Protein AF-A0A2D5WIA8-F1 (afdb_monomer)

Radius of gyration: 43.33 Å; Cα contacts (8 Å, |Δi|>4): 73; chains: 1; bounding box: 115×52×88 Å

Mean predicted aligned error: 20.96 Å

Structure (mmCIF, N/CA/C/O backbone):
data_AF-A0A2D5WIA8-F1
#
_entry.id   AF-A0A2D5WIA8-F1
#
loop_
_atom_site.group_PDB
_atom_site.id
_atom_site.type_symbol
_atom_site.label_atom_id
_atom_site.label_alt_id
_atom_site.label_comp_id
_atom_site.label_asym_id
_atom_site.label_entity_id
_atom_site.label_seq_id
_atom_site.pdbx_PDB_ins_code
_atom_site.Cartn_x
_atom_site.Cartn_y
_atom_site.Cartn_z
_atom_site.occupancy
_atom_site.B_iso_or_equiv
_atom_site.auth_seq_id
_atom_site.auth_comp_id
_atom_site.auth_asym_id
_atom_site.auth_atom_id
_atom_site.pdbx_PDB_model_num
ATOM 1 N N . MET A 1 1 ? -3.362 21.723 10.677 1.00 56.16 1 MET A N 1
ATOM 2 C CA . MET A 1 1 ? -3.491 20.650 11.680 1.00 56.16 1 MET A CA 1
ATOM 3 C C . MET A 1 1 ? -4.625 19.771 11.188 1.00 56.16 1 MET A C 1
ATOM 5 O O . MET A 1 1 ? -5.745 20.269 11.176 1.00 56.16 1 MET A O 1
ATOM 9 N N . PRO A 1 2 ? -4.360 18.582 10.631 1.00 59.34 2 PRO A N 1
ATOM 10 C CA . PRO A 1 2 ? -5.434 17.688 10.213 1.00 59.34 2 PRO A CA 1
ATOM 11 C C . PRO A 1 2 ? -6.214 17.235 11.454 1.00 59.34 2 PRO A C 1
ATOM 13 O O . PRO A 1 2 ? -5.646 16.725 12.415 1.00 59.34 2 PRO A O 1
ATOM 16 N N . GLU A 1 3 ? -7.516 17.493 11.459 1.00 67.12 3 GLU A N 1
ATOM 17 C CA . GLU A 1 3 ? -8.442 17.045 12.497 1.00 67.12 3 GLU A CA 1
ATOM 18 C C . GLU A 1 3 ? -9.202 15.818 11.977 1.00 67.12 3 GLU A C 1
ATOM 20 O O . GLU A 1 3 ? -10.073 15.940 11.115 1.00 67.12 3 GLU A O 1
ATOM 25 N N . HIS A 1 4 ? -8.876 14.625 12.484 1.00 82.94 4 HIS A N 1
ATOM 26 C CA . HIS A 1 4 ? -9.584 13.399 12.117 1.00 82.94 4 HIS A CA 1
ATOM 27 C C . HIS A 1 4 ? -10.826 13.221 12.994 1.00 82.94 4 HIS A C 1
ATOM 29 O O . HIS A 1 4 ? -10.756 13.291 14.222 1.00 82.94 4 HIS A O 1
ATOM 35 N N . LYS A 1 5 ? -11.985 13.015 12.358 1.00 85.75 5 LYS A N 1
ATOM 36 C CA . LYS A 1 5 ? -13.286 12.882 13.028 1.00 85.75 5 LYS A CA 1
ATOM 37 C C . LYS A 1 5 ? -13.689 11.417 13.055 1.00 85.75 5 LYS A C 1
ATOM 39 O O . LYS A 1 5 ? -13.798 10.795 12.003 1.00 85.75 5 LYS A O 1
ATOM 44 N N . ILE A 1 6 ? -13.926 10.888 14.250 1.00 87.81 6 ILE A N 1
ATOM 45 C CA . ILE A 1 6 ? -14.418 9.523 14.453 1.00 87.81 6 ILE A CA 1
ATOM 46 C C . ILE A 1 6 ? -15.668 9.520 15.326 1.00 87.81 6 ILE A C 1
ATOM 48 O O . ILE A 1 6 ? -15.928 10.467 16.070 1.00 87.81 6 ILE A O 1
ATOM 52 N N . HIS A 1 7 ? -16.421 8.427 15.262 1.00 91.31 7 HIS A N 1
ATOM 53 C CA . HIS A 1 7 ? -17.640 8.229 16.038 1.00 91.31 7 HIS A CA 1
ATOM 54 C C . HIS A 1 7 ? -17.424 7.119 17.068 1.00 91.31 7 HIS A C 1
ATOM 56 O O . HIS A 1 7 ? -16.844 6.078 16.755 1.00 91.31 7 HIS A O 1
ATOM 62 N N . CYS A 1 8 ? -17.873 7.333 18.306 1.00 91.25 8 CYS A N 1
ATOM 63 C CA . CYS A 1 8 ? -17.823 6.297 19.336 1.00 91.25 8 CYS A CA 1
ATOM 64 C C . CYS A 1 8 ? -18.906 5.228 19.079 1.00 91.25 8 CYS A C 1
ATOM 66 O O . CYS A 1 8 ? -20.076 5.591 19.001 1.00 91.25 8 CYS A O 1
ATOM 68 N N . PRO A 1 9 ? -18.580 3.921 19.050 1.00 89.50 9 PRO A N 1
ATOM 69 C CA . PRO A 1 9 ? -19.552 2.856 18.764 1.00 89.50 9 PRO A CA 1
ATOM 70 C C . PRO A 1 9 ? -20.573 2.602 19.889 1.00 89.50 9 PRO A C 1
ATOM 72 O O . PRO A 1 9 ? -21.479 1.792 19.720 1.00 89.50 9 PRO A O 1
ATOM 75 N N . SER A 1 10 ? -20.412 3.235 21.055 1.00 92.38 10 SER A N 1
ATOM 76 C CA . SER A 1 10 ? -21.278 3.016 22.225 1.00 92.38 10 SER A CA 1
ATOM 77 C C . SER A 1 10 ? -22.252 4.156 22.502 1.00 92.38 10 SER A C 1
ATOM 79 O O . SER A 1 10 ? -23.280 3.929 23.130 1.00 92.38 10 SER A O 1
ATOM 81 N N . CYS A 1 11 ? -21.913 5.383 22.107 1.00 93.31 11 CYS A N 1
ATOM 82 C CA . CYS A 1 11 ? -22.733 6.569 22.373 1.00 93.31 11 CYS A CA 1
ATOM 83 C C . CYS A 1 11 ? -22.889 7.495 21.163 1.00 93.31 11 CYS A C 1
ATOM 85 O O . CYS A 1 11 ? -23.451 8.577 21.312 1.00 93.31 11 CYS A O 1
ATOM 87 N N . ASP A 1 12 ? -22.338 7.111 20.008 1.00 91.69 12 ASP A N 1
ATOM 88 C CA . ASP A 1 12 ? -22.377 7.863 18.750 1.00 91.69 12 ASP A CA 1
ATOM 89 C C . ASP A 1 12 ? -21.796 9.287 18.837 1.00 91.69 12 ASP A C 1
ATOM 91 O O . ASP A 1 12 ? -22.019 10.130 17.969 1.00 91.69 12 ASP A O 1
ATOM 95 N N . GLN A 1 13 ? -20.988 9.571 19.864 1.00 90.44 13 GLN A N 1
ATOM 96 C CA . GLN A 1 13 ? -20.336 10.867 20.019 1.00 90.44 13 GLN A CA 1
ATOM 97 C C . GLN A 1 13 ? -19.289 11.078 18.919 1.00 90.44 13 GLN A C 1
ATOM 99 O O . GLN A 1 13 ? -18.450 10.211 18.675 1.00 90.44 13 GLN A O 1
ATOM 104 N N . HIS A 1 14 ? -19.299 12.265 18.307 1.00 89.44 14 HIS A N 1
ATOM 105 C CA . HIS A 1 14 ? -18.269 12.701 17.366 1.00 89.44 14 HIS A CA 1
ATOM 106 C C . HIS A 1 14 ? -17.060 13.206 18.159 1.00 89.44 14 HIS A C 1
ATOM 108 O O . HIS A 1 14 ? -17.193 14.133 18.967 1.00 89.44 14 HIS A O 1
ATOM 114 N N . LEU A 1 15 ? -15.896 12.598 17.943 1.00 87.19 15 LEU A N 1
ATOM 115 C CA . LEU A 1 15 ? -14.631 12.974 18.567 1.00 87.19 15 LEU A CA 1
ATOM 116 C C . LEU A 1 15 ? -13.668 13.448 17.479 1.00 87.19 15 LEU A C 1
ATOM 118 O O . LEU A 1 15 ? -13.506 12.785 16.456 1.00 87.19 15 LEU A O 1
ATOM 122 N N . ALA A 1 16 ? -13.013 14.581 17.726 1.00 87.50 16 ALA A N 1
ATOM 123 C CA . ALA A 1 16 ? -11.846 15.002 16.964 1.00 87.50 16 ALA A CA 1
ATOM 124 C C . ALA A 1 16 ? -10.607 14.421 17.648 1.00 87.50 16 ALA A C 1
ATOM 126 O O . ALA A 1 16 ? -10.346 14.733 18.812 1.00 87.50 16 ALA A O 1
ATOM 127 N N . VAL A 1 17 ? -9.883 13.550 16.951 1.00 85.69 17 VAL A N 1
ATOM 128 C CA . VAL A 1 17 ? -8.735 12.830 17.507 1.00 85.69 17 VAL A CA 1
ATOM 129 C C . VAL A 1 17 ? -7.476 13.234 16.741 1.00 85.69 17 VAL A C 1
ATOM 131 O O . VAL A 1 17 ? -7.491 13.221 15.507 1.00 85.69 17 VAL A O 1
ATOM 134 N N . PRO A 1 18 ? -6.400 13.641 17.438 1.00 83.62 18 PRO A N 1
ATOM 135 C CA . PRO A 1 18 ? -5.137 13.966 16.793 1.00 83.62 18 PRO A CA 1
ATOM 136 C C . PRO A 1 18 ? -4.442 12.698 16.281 1.00 83.62 18 PRO A C 1
ATOM 138 O O . PRO A 1 18 ? -4.607 11.614 16.841 1.00 83.62 18 PRO A O 1
ATOM 141 N N . GLU A 1 19 ? -3.623 12.844 15.240 1.00 81.38 19 GLU A N 1
ATOM 142 C CA . GLU A 1 19 ? -2.888 11.728 14.622 1.00 81.38 19 GLU A CA 1
ATOM 143 C C . GLU A 1 19 ? -1.912 11.045 15.589 1.00 81.38 19 GLU A C 1
ATOM 145 O O . GLU A 1 19 ? -1.651 9.857 15.467 1.00 81.38 19 GLU A O 1
ATOM 150 N N . GLU A 1 20 ? -1.425 11.759 16.606 1.00 81.88 20 GLU A N 1
ATOM 151 C CA . GLU A 1 20 ? -0.567 11.187 17.652 1.00 81.88 20 GLU A CA 1
ATOM 152 C C . GLU A 1 20 ? -1.265 10.089 18.474 1.00 81.88 20 GLU A C 1
ATOM 154 O O . GLU A 1 20 ? -0.598 9.218 19.030 1.00 81.88 20 GLU A O 1
ATOM 159 N N . LEU A 1 21 ? -2.601 10.115 18.543 1.00 83.56 21 LEU A N 1
ATOM 160 C CA . LEU A 1 21 ? -3.417 9.112 19.232 1.00 83.56 21 LEU A CA 1
ATOM 161 C C . LEU A 1 21 ? -3.938 8.020 18.286 1.00 83.56 21 LEU A C 1
ATOM 163 O O . LEU A 1 21 ? -4.667 7.132 18.731 1.00 83.56 21 LEU A O 1
ATOM 167 N N . ALA A 1 22 ? -3.576 8.065 17.002 1.00 85.19 22 ALA A N 1
ATOM 168 C CA . ALA A 1 22 ? -3.937 7.042 16.031 1.00 85.19 22 ALA A CA 1
ATOM 169 C C . ALA A 1 22 ? -3.319 5.684 16.417 1.00 85.19 22 ALA A C 1
ATOM 171 O O . ALA A 1 22 ? -2.214 5.615 16.956 1.00 85.19 22 ALA A O 1
ATOM 172 N N . GLY A 1 23 ? -4.081 4.600 16.257 1.00 86.12 23 GLY A N 1
ATOM 173 C CA . GLY A 1 23 ? -3.672 3.254 16.676 1.00 86.12 23 GLY A CA 1
ATOM 174 C C . GLY A 1 23 ? -3.694 2.996 18.193 1.00 86.12 23 GLY A C 1
ATOM 175 O O . GLY A 1 23 ? -3.480 1.859 18.620 1.00 86.12 23 GLY A O 1
ATOM 176 N N . GLN A 1 24 ? -3.979 4.003 19.028 1.00 87.50 24 GLN A N 1
ATOM 177 C CA . GLN A 1 24 ? -4.037 3.845 20.484 1.00 87.50 24 GLN A CA 1
ATOM 178 C C . GLN A 1 24 ? -5.444 3.467 20.974 1.00 87.50 24 GLN A C 1
ATOM 180 O O . GLN A 1 24 ? -6.464 3.753 20.341 1.00 87.50 24 GLN A O 1
ATOM 185 N N . LYS A 1 25 ? -5.507 2.818 22.142 1.00 91.62 25 LYS A N 1
ATOM 186 C CA . LYS A 1 25 ? -6.760 2.529 22.850 1.00 91.62 25 LYS A CA 1
ATOM 187 C C . LYS A 1 25 ? -7.000 3.611 23.898 1.00 91.62 25 LYS A C 1
ATOM 189 O O . LYS A 1 25 ? -6.178 3.770 24.798 1.00 91.62 25 LYS A O 1
ATOM 194 N N . ILE A 1 26 ? -8.116 4.321 23.786 1.00 90.38 26 ILE A N 1
ATOM 195 C CA . ILE A 1 26 ? -8.500 5.405 24.697 1.00 90.38 26 ILE A CA 1
ATOM 196 C C . ILE A 1 26 ? -9.917 5.183 25.228 1.00 90.38 26 ILE A C 1
ATOM 198 O O . ILE A 1 26 ? -10.681 4.403 24.664 1.00 90.38 26 ILE A O 1
ATOM 202 N N . ASP A 1 27 ? -10.294 5.900 26.282 1.00 92.81 27 ASP A N 1
ATOM 203 C CA . ASP A 1 27 ? -11.664 5.907 26.795 1.00 92.81 27 ASP A CA 1
ATOM 204 C C . ASP A 1 27 ? -12.445 7.108 26.252 1.00 92.81 27 ASP A C 1
ATOM 206 O O . ASP A 1 27 ? -11.939 8.231 26.181 1.00 92.81 27 ASP A O 1
ATOM 210 N N . CYS A 1 28 ? -13.705 6.887 25.873 1.00 91.56 28 CYS A N 1
ATOM 211 C CA . CYS A 1 28 ? -14.565 7.956 25.378 1.00 91.56 28 CYS A CA 1
ATOM 212 C C . CYS A 1 28 ? -14.832 8.996 26.487 1.00 91.56 28 CYS A C 1
ATOM 214 O O . CYS A 1 28 ? -15.327 8.622 27.551 1.00 91.56 28 CYS A O 1
ATOM 216 N N . PRO A 1 29 ? -14.646 10.308 26.257 1.00 88.75 29 PRO A N 1
ATOM 217 C CA . PRO A 1 29 ? -14.961 11.329 27.256 1.00 88.75 29 PRO A CA 1
ATOM 218 C C . PRO A 1 29 ? -16.472 11.496 27.504 1.00 88.75 29 PRO A C 1
ATOM 220 O O . PRO A 1 29 ? -16.854 12.089 28.507 1.00 88.75 29 PRO A O 1
ATOM 223 N N . ALA A 1 30 ? -17.336 10.980 26.619 1.00 91.31 30 ALA A N 1
ATOM 224 C CA . ALA A 1 30 ? -18.792 11.087 26.757 1.00 91.31 30 ALA A CA 1
ATOM 225 C C . ALA A 1 30 ? -19.430 9.904 27.503 1.00 91.31 30 ALA A C 1
ATOM 227 O O . ALA A 1 30 ? -20.370 10.101 28.267 1.00 91.31 30 ALA A O 1
ATOM 228 N N . CYS A 1 31 ? -18.943 8.678 27.289 1.00 93.75 31 CYS A N 1
ATOM 229 C CA . CYS A 1 31 ? -19.537 7.465 27.873 1.00 93.75 31 CYS A CA 1
ATOM 230 C C . CYS A 1 31 ? -18.551 6.595 28.661 1.00 93.75 31 CYS A C 1
ATOM 232 O O . CYS A 1 31 ? -18.953 5.578 29.218 1.00 93.75 31 CYS A O 1
ATOM 234 N N . ASN A 1 32 ? -17.271 6.976 28.701 1.00 92.38 32 ASN A N 1
ATOM 235 C CA . ASN A 1 32 ? -16.183 6.229 29.333 1.00 92.38 32 ASN A CA 1
ATOM 236 C C . ASN A 1 32 ? -16.005 4.796 28.800 1.00 92.38 32 ASN A C 1
ATOM 238 O O . ASN A 1 32 ? -15.434 3.943 29.468 1.00 92.38 32 ASN A O 1
ATOM 242 N N . HIS A 1 33 ? -16.496 4.525 27.588 1.00 92.25 33 HIS A N 1
ATOM 243 C CA . HIS A 1 33 ? -16.300 3.236 26.943 1.00 92.25 33 HIS A CA 1
ATOM 244 C C . HIS A 1 33 ? -14.927 3.180 26.258 1.00 92.25 33 HIS A C 1
ATOM 246 O O . HIS A 1 33 ? -14.574 4.139 25.559 1.00 92.25 33 HIS A O 1
ATOM 252 N N . PRO A 1 34 ? -14.178 2.074 26.401 1.00 90.94 34 PRO A N 1
ATOM 253 C CA . PRO A 1 34 ? -12.904 1.904 25.723 1.00 90.94 34 PRO A CA 1
ATOM 254 C C . PRO A 1 34 ? -13.117 1.756 24.212 1.00 90.94 34 PRO A C 1
ATOM 256 O O . PRO A 1 34 ? -13.811 0.843 23.763 1.00 90.94 34 PRO A O 1
ATOM 259 N N . LEU A 1 35 ? -12.481 2.617 23.422 1.00 90.75 35 LEU A N 1
ATOM 260 C CA . LEU A 1 35 ? -12.466 2.557 21.962 1.00 90.75 35 LEU A CA 1
ATOM 261 C C . LEU A 1 35 ? -11.032 2.563 21.425 1.00 90.75 35 LEU A C 1
ATOM 263 O O . LEU A 1 35 ? -10.111 3.096 22.043 1.00 90.75 35 LEU A O 1
ATOM 267 N N . THR A 1 36 ? -10.845 1.964 20.256 1.00 90.69 36 THR A N 1
ATOM 268 C CA . THR A 1 36 ? -9.564 1.969 19.546 1.00 90.69 36 THR A CA 1
ATOM 269 C C . THR A 1 36 ? -9.625 2.991 18.422 1.00 90.69 36 THR A C 1
ATOM 271 O O . THR A 1 36 ? -10.568 2.980 17.631 1.00 90.69 36 THR A O 1
ATOM 274 N N . ILE A 1 37 ? -8.629 3.871 18.362 1.00 90.06 37 ILE A N 1
ATOM 275 C CA . ILE A 1 37 ? -8.511 4.876 17.308 1.00 90.06 37 ILE A CA 1
ATOM 276 C C . ILE A 1 37 ? -7.897 4.213 16.072 1.00 90.06 37 ILE A C 1
ATOM 278 O O . ILE A 1 37 ? -6.847 3.581 16.199 1.00 90.06 37 ILE A O 1
ATOM 282 N N . PRO A 1 38 ? -8.522 4.321 14.888 1.00 82.00 38 PRO A N 1
ATOM 283 C CA . PRO A 1 38 ? -7.926 3.808 13.662 1.00 82.00 38 PRO A CA 1
ATOM 284 C C . PRO A 1 38 ? -6.650 4.584 13.323 1.00 82.00 38 PRO A C 1
ATOM 286 O O . PRO A 1 38 ? -6.527 5.768 13.635 1.00 82.00 38 PRO A O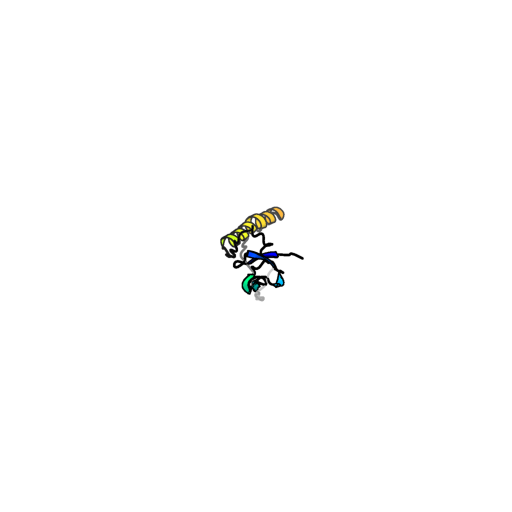 1
ATOM 289 N N . ASP A 1 39 ? -5.690 3.905 12.703 1.00 82.88 39 ASP A N 1
ATOM 290 C CA . ASP A 1 39 ? -4.488 4.558 12.201 1.00 82.88 39 ASP A CA 1
ATOM 291 C C . ASP A 1 39 ? -4.820 5.352 10.926 1.00 82.88 39 ASP A C 1
ATOM 293 O O . ASP A 1 39 ? -5.359 4.792 9.970 1.00 82.88 39 ASP A O 1
ATOM 297 N N . PHE A 1 40 ? -4.561 6.664 10.928 1.00 74.50 40 PHE A N 1
ATOM 298 C CA . PHE A 1 40 ? -4.865 7.545 9.792 1.00 74.50 40 PHE A CA 1
ATOM 299 C C . PHE A 1 40 ? -3.694 7.690 8.813 1.00 74.50 40 PHE A C 1
ATOM 301 O O . PHE A 1 40 ? -3.883 8.266 7.736 1.00 74.50 40 PHE A O 1
ATOM 308 N N . ALA A 1 41 ? -2.514 7.139 9.135 1.00 66.38 41 ALA A N 1
ATOM 309 C CA . ALA A 1 41 ? -1.297 7.290 8.337 1.00 66.38 41 ALA A CA 1
ATOM 310 C C . ALA A 1 41 ? -1.382 6.602 6.962 1.00 66.38 41 ALA A C 1
ATOM 312 O O . ALA A 1 41 ? -0.511 6.801 6.123 1.00 66.38 41 ALA A O 1
ATOM 313 N N . HIS A 1 42 ? -2.450 5.842 6.703 1.00 59.69 42 HIS A N 1
ATOM 314 C CA . HIS A 1 42 ? -2.674 5.127 5.447 1.00 59.69 42 HIS A CA 1
ATOM 315 C C . HIS A 1 42 ? -3.626 5.828 4.468 1.00 59.69 42 HIS A C 1
ATOM 317 O O . HIS A 1 42 ? -3.898 5.283 3.404 1.00 59.69 42 HIS A O 1
ATOM 323 N N . THR A 1 43 ? -4.129 7.031 4.773 1.00 54.12 43 THR A N 1
ATOM 324 C CA . THR A 1 43 ? -5.065 7.734 3.861 1.00 54.12 43 THR A CA 1
ATOM 325 C C . THR A 1 43 ? -4.357 8.590 2.795 1.00 54.12 43 THR A C 1
ATOM 327 O O . THR A 1 43 ? -5.014 9.284 2.026 1.00 54.12 43 THR A O 1
ATOM 330 N N . PHE A 1 44 ? -3.021 8.528 2.720 1.00 56.38 44 PHE A N 1
ATOM 331 C CA . PHE A 1 44 ? -2.209 9.147 1.659 1.00 56.38 44 PHE A CA 1
ATOM 332 C C . PHE A 1 44 ? -1.302 8.156 0.918 1.00 56.38 44 PHE A C 1
ATOM 334 O O . PHE A 1 44 ? -0.448 8.580 0.145 1.00 56.38 44 PHE A O 1
ATOM 341 N N . ASP A 1 45 ? -1.509 6.855 1.105 1.00 53.75 45 ASP A N 1
ATOM 342 C CA . ASP A 1 45 ? -1.107 5.881 0.099 1.00 53.75 45 ASP A CA 1
ATOM 343 C C . ASP A 1 45 ? -2.324 5.698 -0.796 1.00 53.75 45 ASP A C 1
ATOM 345 O O . ASP A 1 45 ? -3.271 5.000 -0.451 1.00 53.75 45 ASP A O 1
ATOM 349 N N . GLU A 1 46 ? -2.324 6.394 -1.924 1.00 53.47 46 GLU A N 1
ATOM 350 C CA . GLU A 1 46 ? -2.911 5.858 -3.140 1.00 53.47 46 GLU A CA 1
ATOM 351 C C . GLU A 1 46 ? -2.094 4.599 -3.467 1.00 53.47 46 GLU A C 1
ATOM 353 O O . GLU A 1 46 ? -0.917 4.727 -3.803 1.00 53.47 46 GLU A O 1
ATOM 358 N N . PRO A 1 47 ? -2.634 3.377 -3.344 1.00 61.09 47 PRO A N 1
ATOM 359 C CA . PRO A 1 47 ? -1.994 2.199 -3.876 1.00 61.09 47 PRO A CA 1
ATOM 360 C C . PRO A 1 47 ? -2.757 1.859 -5.155 1.00 61.09 47 PRO A C 1
ATOM 362 O O . PRO A 1 47 ? -3.546 0.918 -5.186 1.00 61.09 47 PRO A O 1
ATOM 365 N N . GLU A 1 48 ? -2.566 2.656 -6.203 1.00 58.78 48 GLU A N 1
ATOM 366 C CA . GLU A 1 48 ? -2.805 2.181 -7.567 1.00 58.78 48 GLU A CA 1
ATOM 367 C C . GLU A 1 48 ? -1.473 2.119 -8.312 1.00 58.78 48 GLU A C 1
ATOM 369 O O . GLU A 1 48 ? -1.298 2.686 -9.376 1.00 58.78 48 GLU A O 1
ATOM 374 N N . GLU A 1 49 ? -0.515 1.397 -7.734 1.00 54.84 49 GLU A N 1
ATOM 375 C CA . GLU A 1 49 ? 0.248 0.434 -8.517 1.00 54.84 49 GLU A CA 1
ATOM 376 C C . GLU A 1 49 ? 0.320 -0.857 -7.707 1.00 54.84 49 GLU A C 1
ATOM 378 O O . GLU A 1 49 ? 0.717 -0.897 -6.541 1.00 54.84 49 GLU A O 1
ATOM 383 N N . GLU A 1 50 ? -0.188 -1.912 -8.322 1.00 50.88 50 GLU A N 1
ATOM 384 C CA . GLU A 1 50 ? -0.434 -3.191 -7.690 1.00 50.88 50 GLU A CA 1
ATOM 385 C C . GLU A 1 50 ? 0.869 -3.853 -7.217 1.00 50.88 50 GLU A C 1
ATOM 387 O O . GLU A 1 50 ? 1.931 -3.699 -7.834 1.00 50.88 50 GLU A O 1
ATOM 392 N N . PRO A 1 51 ? 0.815 -4.650 -6.138 1.00 64.25 51 PRO A N 1
ATOM 393 C CA . PRO A 1 51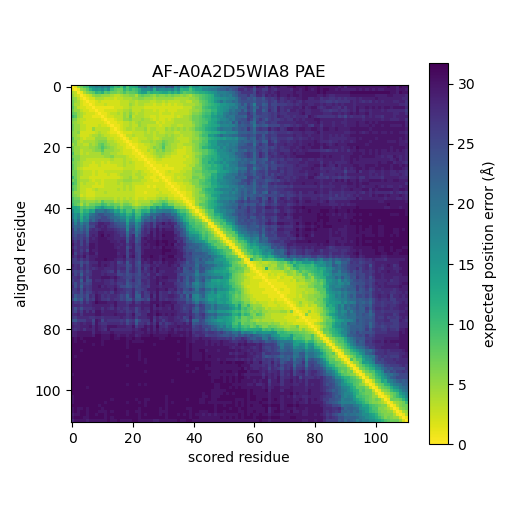 ? 1.968 -5.380 -5.657 1.00 64.25 51 PRO A CA 1
ATOM 394 C C . PRO A 1 51 ? 2.256 -6.539 -6.613 1.00 64.25 51 PRO A C 1
ATOM 396 O O . PRO A 1 51 ? 1.764 -7.649 -6.432 1.00 64.25 51 PRO A O 1
ATOM 399 N N . THR A 1 52 ? 3.133 -6.331 -7.589 1.00 39.00 52 THR A N 1
ATOM 400 C CA . THR A 1 52 ? 3.883 -7.447 -8.180 1.00 39.00 52 THR A CA 1
ATOM 401 C C . THR A 1 52 ? 5.358 -7.267 -7.893 1.00 39.00 52 THR A C 1
ATOM 403 O O . THR A 1 52 ? 6.203 -7.111 -8.773 1.00 39.00 52 THR A O 1
ATOM 406 N N . GLY A 1 53 ? 5.664 -7.326 -6.597 1.00 53.50 53 GLY A N 1
ATOM 407 C CA . GLY A 1 53 ? 6.952 -7.794 -6.125 1.00 53.50 53 GLY A CA 1
ATOM 408 C C . GLY A 1 53 ? 7.151 -9.238 -6.570 1.00 53.50 53 GLY A C 1
ATOM 409 O O . GLY A 1 53 ? 6.934 -10.172 -5.807 1.00 53.50 53 GLY A O 1
ATOM 410 N N . GLU A 1 54 ? 7.608 -9.419 -7.801 1.00 51.56 54 GLU A N 1
ATOM 411 C CA . GLU A 1 54 ? 8.282 -10.635 -8.222 1.00 51.56 54 GLU A CA 1
ATOM 412 C C . GLU A 1 54 ? 9.703 -10.273 -8.618 1.00 51.56 54 GLU A C 1
ATOM 414 O O . GLU A 1 54 ? 10.084 -10.245 -9.784 1.00 51.56 54 GLU A O 1
ATOM 419 N N . SER A 1 55 ? 10.540 -10.111 -7.589 1.00 52.78 55 SER A N 1
ATOM 420 C CA . SER A 1 55 ? 11.934 -10.540 -7.677 1.00 52.78 55 SER A CA 1
ATOM 421 C C . SER A 1 55 ? 11.960 -12.067 -7.814 1.00 52.78 55 SER A C 1
ATOM 423 O O . SER A 1 55 ? 12.399 -12.815 -6.945 1.00 52.78 55 SER A O 1
ATOM 425 N N . ARG A 1 56 ? 11.432 -12.562 -8.931 1.00 54.69 56 ARG A N 1
ATOM 426 C CA . ARG A 1 56 ? 11.964 -13.764 -9.532 1.00 54.69 56 ARG A CA 1
ATOM 427 C C . ARG A 1 56 ? 13.176 -13.246 -10.280 1.00 54.69 56 ARG A C 1
ATOM 429 O O . ARG A 1 56 ? 13.026 -12.499 -11.245 1.00 54.69 56 ARG A O 1
ATOM 436 N N . GLN A 1 57 ? 14.376 -13.675 -9.901 1.00 59.28 57 GLN A N 1
ATOM 437 C CA . GLN A 1 57 ? 15.413 -13.879 -10.908 1.00 59.28 57 GLN A CA 1
ATOM 438 C C . GLN A 1 57 ? 14.849 -14.904 -11.896 1.00 59.28 57 GLN A C 1
ATOM 440 O O . GLN A 1 57 ? 15.115 -16.099 -11.819 1.00 59.28 57 GLN A O 1
ATOM 445 N N . SER A 1 58 ? 13.948 -14.441 -12.757 1.00 59.44 58 SER A N 1
ATOM 446 C CA . SER A 1 58 ? 13.329 -15.241 -13.776 1.00 59.44 58 SER A CA 1
ATOM 447 C C . SER A 1 58 ? 14.427 -15.368 -14.817 1.00 59.44 58 SER A C 1
ATOM 449 O O . SER A 1 58 ? 14.857 -14.343 -15.358 1.00 59.44 58 SER A O 1
ATOM 451 N N . PRO A 1 59 ? 14.945 -16.576 -15.086 1.00 69.44 59 PRO A N 1
ATOM 452 C CA . PRO A 1 59 ? 15.993 -16.762 -16.083 1.00 69.44 59 PRO A CA 1
ATOM 453 C C . PRO A 1 59 ? 15.583 -16.184 -17.446 1.00 69.44 59 PRO A C 1
ATOM 455 O O . PRO A 1 59 ? 16.449 -15.833 -18.234 1.00 69.44 59 PRO A O 1
ATOM 458 N N . ALA A 1 60 ? 14.280 -15.988 -17.685 1.00 73.94 60 ALA A N 1
ATOM 459 C CA . ALA A 1 60 ? 13.727 -15.275 -18.830 1.00 73.94 60 ALA A CA 1
ATOM 460 C C . ALA A 1 60 ? 14.126 -13.785 -18.914 1.00 73.94 60 ALA A C 1
ATOM 462 O O . ALA A 1 60 ? 14.395 -13.310 -20.012 1.00 73.94 60 ALA A O 1
ATOM 463 N N . LEU A 1 61 ? 14.216 -13.050 -17.797 1.00 78.31 61 LEU A N 1
ATOM 464 C CA . LEU A 1 61 ? 14.667 -11.648 -17.790 1.00 78.31 61 LEU A CA 1
ATOM 465 C C . LEU A 1 61 ? 16.157 -11.556 -18.117 1.00 78.31 61 LEU A C 1
ATOM 467 O O . LEU A 1 61 ? 16.554 -10.779 -18.977 1.00 78.31 61 LEU A O 1
ATOM 471 N N . ILE A 1 62 ? 16.978 -12.394 -17.479 1.00 79.69 62 ILE A N 1
ATOM 472 C CA . ILE A 1 62 ? 18.423 -12.440 -17.739 1.00 79.69 62 ILE A CA 1
ATOM 473 C C . ILE A 1 62 ? 18.680 -12.891 -19.184 1.00 79.69 62 ILE A C 1
ATOM 475 O O . ILE A 1 62 ? 19.451 -12.248 -19.892 1.00 79.69 62 ILE A O 1
ATOM 479 N N . ALA A 1 63 ? 17.996 -13.940 -19.654 1.00 83.06 63 ALA A N 1
ATOM 480 C CA . ALA A 1 63 ? 18.077 -14.388 -21.043 1.00 83.06 63 ALA A CA 1
ATOM 481 C C . ALA A 1 63 ? 17.615 -13.298 -22.021 1.00 83.06 63 ALA A C 1
ATOM 483 O O . ALA A 1 63 ? 18.256 -13.097 -23.050 1.00 83.06 63 ALA A O 1
ATOM 484 N N . GLY A 1 64 ? 16.557 -12.557 -21.681 1.00 85.81 64 GLY A N 1
ATOM 485 C CA . GLY A 1 64 ? 16.069 -11.424 -22.462 1.00 85.81 64 GLY A CA 1
ATOM 486 C C . GLY A 1 64 ? 17.081 -10.283 -22.548 1.00 85.81 64 GLY A C 1
ATOM 487 O O . GLY A 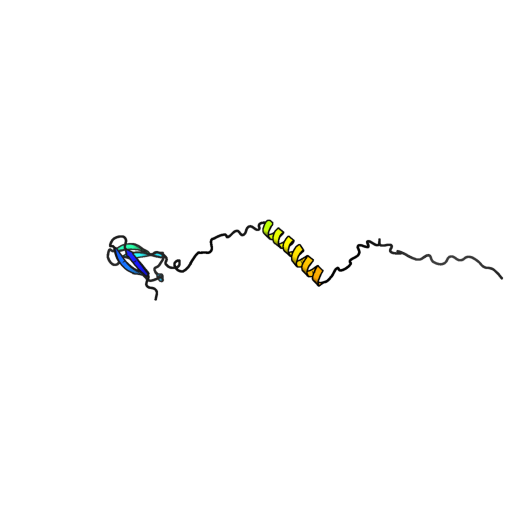1 64 ? 17.323 -9.770 -23.637 1.00 85.81 64 GLY A O 1
ATOM 488 N N . ILE A 1 65 ? 17.733 -9.927 -21.437 1.00 86.88 65 ILE A N 1
ATOM 489 C CA . ILE A 1 65 ? 18.773 -8.888 -21.409 1.00 86.88 65 ILE A CA 1
ATOM 490 C C . ILE A 1 65 ? 19.994 -9.335 -22.217 1.00 86.88 65 ILE A C 1
ATOM 492 O O . ILE A 1 65 ? 20.480 -8.568 -23.041 1.00 86.88 65 ILE A O 1
ATOM 496 N N . VAL A 1 66 ? 20.473 -10.573 -22.046 1.00 89.94 66 VAL A N 1
ATOM 497 C CA . VAL A 1 66 ? 21.616 -11.098 -22.815 1.00 89.94 66 VAL A CA 1
ATOM 498 C C . VAL A 1 66 ? 21.295 -11.136 -24.311 1.00 89.94 66 VAL A C 1
ATOM 500 O O . VAL A 1 66 ? 22.083 -10.640 -25.114 1.00 89.94 66 VAL A O 1
ATOM 503 N N . ALA A 1 67 ? 20.127 -11.654 -24.698 1.00 88.62 67 ALA A N 1
ATOM 504 C CA . ALA A 1 67 ? 19.690 -11.662 -26.092 1.00 88.62 67 ALA A CA 1
ATOM 505 C C . ALA A 1 67 ? 19.557 -10.236 -26.653 1.00 88.62 67 ALA A C 1
ATOM 507 O O . ALA A 1 67 ? 20.017 -9.965 -27.760 1.00 88.62 67 ALA A O 1
ATOM 508 N N . GLY A 1 68 ? 18.995 -9.310 -25.874 1.00 90.62 68 GLY A N 1
ATOM 509 C CA . GLY A 1 68 ? 18.864 -7.903 -26.245 1.00 90.62 68 GLY A CA 1
ATOM 510 C C . GLY A 1 68 ? 20.212 -7.204 -26.417 1.00 90.62 68 GLY A C 1
ATOM 511 O O . GLY A 1 68 ? 20.423 -6.519 -27.414 1.00 90.62 68 GLY A O 1
ATOM 512 N N . VAL A 1 69 ? 2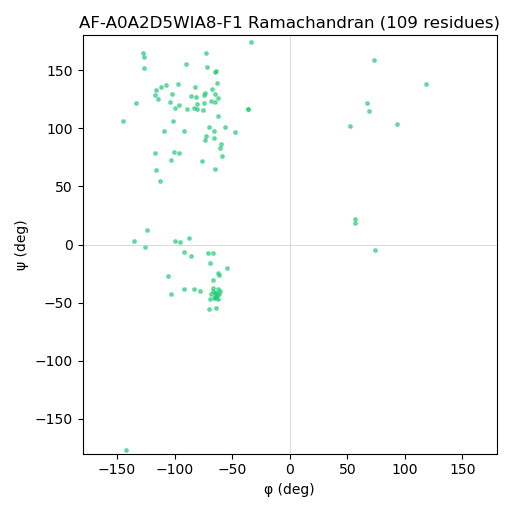1.163 -7.414 -25.505 1.00 92.50 69 VAL A N 1
ATOM 513 C CA . VAL A 1 69 ? 22.515 -6.842 -25.604 1.00 92.50 69 VAL A CA 1
ATOM 514 C C . VAL A 1 69 ? 23.277 -7.437 -26.787 1.00 92.50 69 VAL A C 1
ATOM 516 O O . VAL A 1 69 ? 23.969 -6.693 -27.468 1.00 92.50 69 VAL A O 1
ATOM 519 N N . LEU A 1 70 ? 23.126 -8.725 -27.105 1.00 89.00 70 LEU A N 1
ATOM 520 C CA . LEU A 1 70 ? 23.756 -9.324 -28.290 1.00 89.00 70 LEU A CA 1
ATOM 521 C C . LEU A 1 70 ? 23.146 -8.801 -29.602 1.00 89.00 70 LEU A C 1
ATOM 523 O O . LEU A 1 70 ? 23.883 -8.477 -30.534 1.00 89.00 70 LEU A O 1
ATOM 527 N N . LEU A 1 71 ? 21.817 -8.677 -29.665 1.00 87.00 71 LEU A N 1
ATOM 528 C CA . LEU A 1 71 ? 21.106 -8.244 -30.870 1.00 87.00 71 LEU A CA 1
ATOM 529 C C . LEU A 1 71 ? 21.165 -6.740 -31.113 1.00 87.00 71 LEU A C 1
ATOM 531 O O . LEU A 1 71 ? 21.286 -6.338 -32.257 1.00 87.00 71 LEU A O 1
ATOM 535 N N . PHE A 1 72 ? 21.056 -5.903 -30.084 1.00 85.94 72 PHE A N 1
ATOM 536 C CA . PHE A 1 72 ? 21.034 -4.446 -30.248 1.00 85.94 72 PHE A CA 1
ATOM 537 C C . PHE A 1 72 ? 22.366 -3.810 -29.877 1.00 85.94 72 PHE A C 1
ATOM 539 O O . PHE A 1 72 ? 22.853 -2.952 -30.606 1.00 85.94 72 PHE A O 1
ATOM 546 N N . GLY A 1 73 ? 22.984 -4.249 -28.781 1.00 88.25 73 GLY A N 1
ATOM 547 C CA . GLY A 1 73 ? 24.316 -3.791 -28.394 1.00 88.25 73 GLY A CA 1
ATOM 548 C C . GLY A 1 73 ? 25.382 -4.320 -29.350 1.00 88.25 73 GLY A C 1
ATOM 549 O O . GLY A 1 73 ? 26.090 -3.536 -29.964 1.00 88.25 73 GLY A O 1
ATOM 550 N N . GLY A 1 74 ? 25.461 -5.637 -29.538 1.00 85.75 74 GLY A N 1
ATOM 551 C CA . GLY A 1 74 ? 26.443 -6.289 -30.404 1.00 85.75 74 GLY A CA 1
ATOM 552 C C . GLY A 1 74 ? 26.274 -5.906 -31.870 1.00 85.75 74 GLY A C 1
ATOM 553 O O . GLY A 1 74 ? 27.216 -5.397 -32.468 1.00 85.75 74 GLY A O 1
ATOM 554 N N . LEU A 1 75 ? 25.076 -6.083 -32.440 1.00 84.56 75 LEU A N 1
ATOM 555 C CA . LEU A 1 75 ? 24.818 -5.696 -33.834 1.00 84.56 75 LEU A CA 1
ATOM 556 C C . LEU A 1 75 ? 24.889 -4.178 -34.029 1.00 84.56 75 LEU A C 1
ATOM 558 O O . LEU A 1 75 ? 25.432 -3.728 -35.029 1.00 84.56 75 LEU A O 1
ATOM 562 N N . GLY A 1 76 ? 24.365 -3.385 -33.090 1.00 87.00 76 GLY A N 1
ATOM 563 C CA . GLY A 1 76 ? 24.403 -1.925 -33.179 1.00 87.00 76 GLY A CA 1
ATOM 564 C C . GLY A 1 76 ? 25.828 -1.386 -33.116 1.00 87.00 76 GLY A C 1
ATOM 565 O O . GLY A 1 76 ? 26.208 -0.580 -33.961 1.00 87.00 76 GLY A O 1
ATOM 566 N N . VAL A 1 77 ? 26.648 -1.885 -32.185 1.00 84.19 77 VAL A N 1
ATOM 567 C CA . VAL A 1 77 ? 28.080 -1.561 -32.126 1.00 84.19 77 VAL A CA 1
ATOM 568 C C . VAL A 1 77 ? 28.799 -2.094 -33.362 1.00 84.19 77 VAL A C 1
ATOM 570 O O . VAL A 1 77 ? 29.583 -1.357 -33.929 1.00 84.19 77 VAL A O 1
ATOM 573 N N . TYR A 1 78 ? 28.518 -3.303 -33.847 1.00 81.31 78 TYR A N 1
ATOM 574 C CA . TYR A 1 78 ? 29.147 -3.863 -35.053 1.00 81.31 78 TYR A CA 1
ATOM 575 C C . TYR A 1 78 ? 28.821 -3.074 -36.329 1.00 81.31 78 TYR A C 1
ATOM 577 O O . TYR A 1 78 ? 29.705 -2.814 -37.139 1.00 81.31 78 TYR A O 1
ATOM 585 N N . LEU A 1 79 ? 27.570 -2.646 -36.507 1.00 81.12 79 LEU A N 1
ATOM 586 C CA . LEU A 1 79 ? 27.178 -1.794 -37.632 1.00 81.12 79 LEU A CA 1
ATOM 587 C C . LEU A 1 79 ? 27.823 -0.405 -37.539 1.00 81.12 79 LEU A C 1
ATOM 589 O O . LEU A 1 79 ? 28.101 0.203 -38.569 1.00 81.12 79 LEU A O 1
ATOM 593 N N . LEU A 1 80 ? 28.081 0.080 -36.321 1.00 79.88 80 LEU A N 1
ATOM 594 C CA . LEU A 1 80 ? 28.708 1.379 -36.077 1.00 79.88 80 LEU A CA 1
ATOM 595 C C . LEU A 1 80 ? 30.245 1.324 -36.178 1.00 79.88 80 LEU A C 1
ATOM 597 O O . LEU A 1 80 ? 30.849 2.244 -36.722 1.00 79.88 80 LEU A O 1
ATOM 601 N N . MET A 1 81 ? 30.875 0.246 -35.703 1.00 75.88 81 MET A N 1
ATOM 602 C CA . MET A 1 81 ? 32.325 0.002 -35.753 1.00 75.88 81 MET A CA 1
ATOM 603 C C . MET A 1 81 ? 32.779 -0.650 -37.075 1.00 75.88 81 MET A C 1
ATOM 605 O O . MET A 1 81 ? 33.979 -0.719 -37.333 1.00 75.88 81 MET A O 1
ATOM 609 N N . GLY A 1 82 ? 31.841 -1.099 -37.916 1.00 67.62 82 GLY A N 1
ATOM 610 C CA . GLY A 1 82 ? 32.097 -1.836 -39.154 1.00 67.62 82 GLY A CA 1
ATOM 611 C C . GLY A 1 82 ? 32.545 -3.289 -38.914 1.00 67.62 82 GLY A C 1
ATOM 612 O O . GLY A 1 82 ? 33.041 -3.615 -37.833 1.00 67.62 82 GLY A O 1
ATOM 613 N N . PRO A 1 83 ? 32.404 -4.190 -39.910 1.00 66.12 83 PRO A N 1
ATOM 614 C CA . PRO A 1 83 ? 32.995 -5.522 -39.867 1.00 66.12 83 PRO A CA 1
ATOM 615 C C . PRO A 1 83 ? 34.506 -5.424 -39.652 1.00 66.12 83 PRO A C 1
ATOM 617 O O . PRO A 1 83 ? 35.263 -5.154 -40.581 1.00 66.12 83 PRO A O 1
ATOM 620 N N . GLY A 1 84 ? 34.959 -5.648 -38.421 1.00 57.34 84 GLY A N 1
ATOM 621 C CA . GLY A 1 84 ? 36.340 -6.025 -38.180 1.00 57.34 84 GLY A CA 1
ATOM 622 C C . GLY A 1 84 ? 36.533 -7.400 -38.799 1.00 57.34 84 GLY A C 1
ATOM 623 O O . GLY A 1 84 ? 36.128 -8.396 -38.202 1.00 57.34 84 GLY A O 1
ATOM 624 N N . ASP A 1 85 ? 37.081 -7.447 -40.010 1.00 59.41 85 ASP A N 1
ATOM 625 C CA . ASP A 1 85 ? 37.548 -8.668 -40.658 1.00 59.41 85 ASP A CA 1
ATOM 626 C C . ASP A 1 85 ? 38.642 -9.282 -39.767 1.00 59.41 85 ASP A C 1
ATOM 628 O O . ASP A 1 85 ? 39.819 -8.945 -39.839 1.00 59.41 85 ASP A O 1
ATOM 632 N N . SER A 1 86 ? 38.224 -10.091 -38.794 1.00 48.81 86 SER A N 1
ATOM 633 C CA . SER A 1 86 ? 39.102 -10.974 -38.036 1.00 48.81 86 SER A CA 1
ATOM 634 C C . SER A 1 86 ? 39.004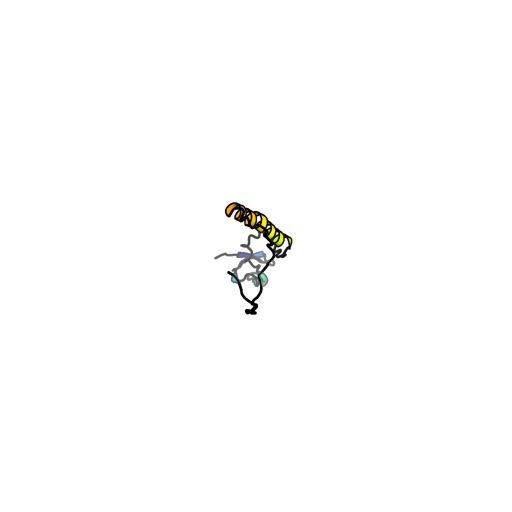 -12.329 -38.700 1.00 48.81 86 SER A C 1
ATOM 636 O O . SER A 1 86 ? 38.262 -13.214 -38.266 1.00 48.81 86 SER A O 1
ATOM 638 N N . ALA A 1 87 ? 39.725 -12.435 -39.813 1.00 44.53 87 ALA A N 1
ATOM 639 C CA . ALA A 1 87 ? 40.138 -13.686 -40.403 1.00 44.53 87 ALA A CA 1
ATOM 640 C C . ALA A 1 87 ? 40.474 -14.692 -39.289 1.00 44.53 87 ALA A C 1
ATOM 642 O O . ALA A 1 87 ? 41.385 -14.494 -38.483 1.00 44.53 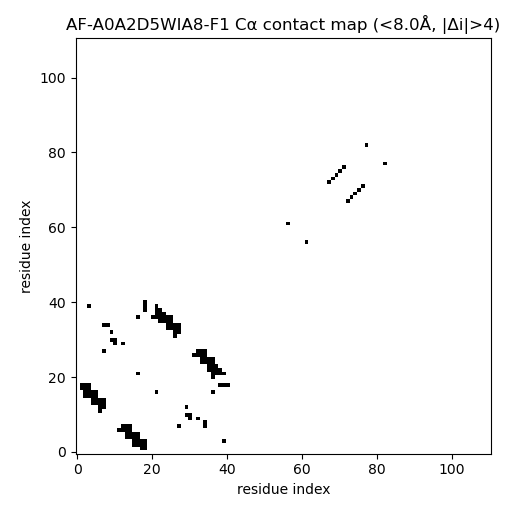87 ALA A O 1
ATOM 643 N N . ASN A 1 88 ? 39.708 -15.782 -39.242 1.00 50.38 88 ASN A N 1
ATOM 644 C CA . ASN A 1 88 ? 40.203 -17.024 -38.678 1.00 50.38 88 ASN A CA 1
ATOM 645 C C . ASN A 1 88 ? 41.333 -17.487 -39.597 1.00 50.38 88 ASN A C 1
ATOM 647 O O . ASN A 1 88 ? 41.087 -18.201 -40.565 1.00 50.38 88 ASN A O 1
ATOM 651 N N . GLU A 1 89 ? 42.560 -17.090 -39.294 1.00 45.69 89 GLU A N 1
ATOM 652 C CA . GLU A 1 89 ? 43.727 -17.841 -39.726 1.00 45.69 89 GLU A CA 1
ATOM 653 C C . GLU A 1 89 ? 44.319 -18.484 -38.470 1.00 45.69 89 GLU A C 1
ATOM 655 O O . GLU A 1 89 ? 45.013 -17.826 -37.694 1.00 45.69 89 GLU A O 1
ATOM 660 N N . PRO A 1 90 ? 44.023 -19.765 -38.188 1.00 50.44 90 PRO A N 1
ATOM 661 C CA . PRO A 1 90 ? 44.890 -20.543 -37.334 1.00 50.44 90 PRO A CA 1
ATOM 662 C C . PRO A 1 90 ? 46.093 -20.922 -38.203 1.00 50.44 90 PRO A C 1
ATOM 664 O O . PRO A 1 90 ? 46.211 -22.073 -38.627 1.00 50.44 90 PRO A O 1
ATOM 667 N N . GLU A 1 91 ? 46.970 -19.964 -38.528 1.00 44.94 91 GLU A N 1
ATOM 668 C CA . GLU A 1 91 ? 48.275 -20.345 -39.058 1.00 44.94 91 GLU A CA 1
ATOM 669 C C . GLU A 1 91 ? 49.044 -20.975 -37.897 1.00 44.94 91 GLU A C 1
ATOM 671 O O . GLU A 1 91 ? 49.504 -20.336 -36.948 1.00 44.94 91 GLU A O 1
ATOM 676 N N . VAL A 1 92 ? 49.041 -22.301 -37.948 1.00 48.16 92 VAL A N 1
ATOM 677 C CA . VAL A 1 92 ? 49.831 -23.222 -37.156 1.00 48.16 92 VAL A CA 1
ATOM 678 C C . VAL A 1 92 ? 51.209 -22.629 -36.913 1.00 48.16 92 VAL A C 1
ATOM 680 O O . VAL A 1 92 ? 52.010 -22.461 -37.827 1.00 48.16 92 VAL A O 1
ATOM 683 N N . ALA A 1 93 ? 51.488 -22.383 -35.638 1.00 51.78 93 ALA A N 1
ATOM 684 C CA . ALA A 1 93 ? 52.809 -22.093 -35.131 1.00 51.78 93 ALA A CA 1
ATOM 685 C C . ALA A 1 93 ? 53.835 -23.108 -35.668 1.00 51.78 93 ALA A C 1
ATOM 687 O O . ALA A 1 93 ? 54.034 -24.171 -35.083 1.00 51.78 93 ALA A O 1
ATOM 688 N N . THR A 1 94 ? 54.551 -22.752 -36.733 1.00 47.22 94 THR A N 1
ATOM 689 C CA . THR A 1 94 ? 55.848 -23.351 -37.051 1.00 47.22 94 THR A CA 1
ATOM 690 C C . THR A 1 94 ? 56.908 -22.373 -36.581 1.00 47.22 94 THR A C 1
ATOM 692 O O . THR A 1 94 ? 57.464 -21.581 -37.335 1.00 47.22 94 THR A O 1
ATOM 695 N N . ARG A 1 95 ? 57.168 -22.393 -35.272 1.00 49.62 95 ARG A N 1
ATOM 696 C CA . ARG A 1 95 ? 58.367 -21.763 -34.712 1.00 49.62 95 ARG A CA 1
ATOM 697 C C . ARG A 1 95 ? 59.579 -22.486 -35.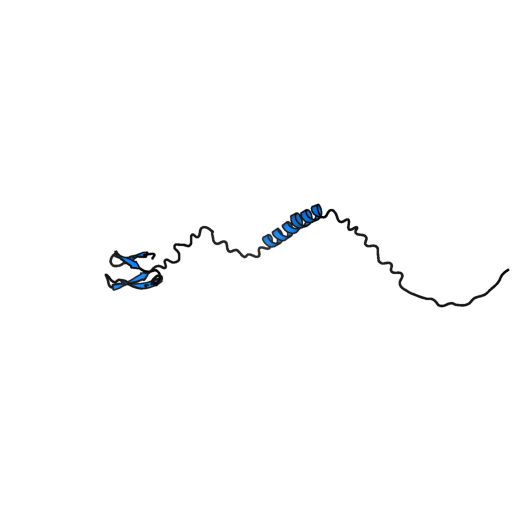322 1.00 49.62 95 ARG A C 1
ATOM 699 O O . ARG A 1 95 ? 59.658 -23.702 -35.139 1.00 49.62 95 ARG A O 1
ATOM 706 N N . PRO A 1 96 ? 60.563 -21.818 -35.951 1.00 47.66 96 PRO A N 1
ATOM 707 C CA . PRO A 1 96 ? 61.873 -22.425 -36.115 1.00 47.66 96 PRO A CA 1
ATOM 708 C C . PRO A 1 96 ? 62.546 -22.406 -34.738 1.00 47.66 96 PRO A C 1
ATOM 710 O O . PRO A 1 96 ? 63.161 -21.428 -34.315 1.00 47.66 96 PRO A O 1
ATOM 713 N N . VAL A 1 97 ? 62.337 -23.476 -33.977 1.00 50.22 97 VAL A N 1
ATOM 714 C CA . VAL A 1 97 ? 63.064 -23.749 -32.740 1.00 50.22 97 VAL A CA 1
ATOM 715 C C . VAL A 1 97 ? 64.379 -24.426 -33.122 1.00 50.22 97 VAL A C 1
ATOM 717 O O . VAL A 1 97 ? 64.388 -25.544 -33.620 1.00 50.22 97 VAL A O 1
ATOM 720 N N . THR A 1 98 ? 65.469 -23.734 -32.788 1.00 44.22 98 THR A N 1
ATOM 721 C CA . THR A 1 98 ? 66.699 -24.317 -32.227 1.00 44.22 98 THR A CA 1
ATOM 722 C C . THR A 1 98 ? 67.838 -24.718 -33.172 1.00 44.22 98 THR A C 1
ATOM 724 O O . THR A 1 98 ? 67.863 -25.781 -33.770 1.00 44.22 98 THR A O 1
ATOM 727 N N . GLN A 1 99 ? 68.842 -23.833 -33.136 1.00 49.22 99 GLN A N 1
ATOM 728 C CA . GLN A 1 99 ? 70.248 -24.066 -32.766 1.00 49.22 99 GLN A CA 1
ATOM 729 C C . GLN A 1 99 ? 71.159 -24.947 -33.640 1.00 49.22 99 GLN A C 1
ATOM 731 O O . GLN A 1 99 ? 71.009 -26.155 -33.750 1.00 49.22 99 GLN A O 1
ATOM 736 N N . THR A 1 100 ? 72.236 -24.282 -34.074 1.00 50.12 100 THR A N 1
ATOM 737 C CA . THR A 1 100 ? 73.639 -24.596 -33.748 1.00 50.12 100 THR A CA 1
ATOM 738 C C . THR A 1 100 ? 74.123 -26.027 -33.973 1.00 50.12 100 THR A C 1
ATOM 740 O O . THR A 1 100 ? 74.028 -26.883 -33.098 1.00 50.12 100 THR A O 1
ATOM 743 N N . ILE A 1 101 ? 74.846 -26.205 -35.078 1.00 49.75 101 ILE A N 1
ATOM 744 C CA . ILE A 1 101 ? 75.952 -27.163 -35.176 1.00 49.75 101 ILE A CA 1
ATOM 745 C C . ILE A 1 101 ? 77.248 -26.341 -35.379 1.00 49.75 101 ILE A C 1
ATOM 747 O O . ILE A 1 101 ? 77.273 -25.494 -36.275 1.00 49.75 101 ILE A O 1
ATOM 751 N N . PRO A 1 102 ? 78.294 -26.511 -34.541 1.00 57.06 102 PRO A N 1
ATOM 752 C CA . PRO A 1 102 ? 79.606 -25.865 -34.703 1.00 57.06 102 PRO A CA 1
ATOM 753 C C . PRO A 1 102 ? 80.413 -26.487 -35.870 1.00 57.06 102 PRO A C 1
ATOM 755 O O . PRO A 1 102 ? 80.049 -27.557 -36.357 1.00 57.06 102 PRO A O 1
ATOM 758 N N . PRO A 1 103 ? 81.493 -25.836 -36.355 1.00 56.06 103 PRO A N 1
ATOM 759 C CA . PRO A 1 103 ? 82.128 -26.187 -37.626 1.00 56.06 103 PRO A CA 1
ATOM 760 C C . PRO A 1 103 ? 82.921 -27.497 -37.523 1.00 56.06 103 PRO A C 1
ATOM 762 O O . PRO A 1 103 ? 83.758 -27.641 -36.634 1.00 56.06 103 PRO A O 1
ATOM 765 N N . SER A 1 104 ? 82.693 -28.425 -38.460 1.00 46.84 104 SER A N 1
ATOM 766 C CA . SER A 1 104 ? 83.560 -29.594 -38.664 1.00 46.84 104 SER A CA 1
ATOM 767 C C . SER A 1 104 ? 84.380 -29.421 -39.955 1.00 46.84 104 SER A C 1
ATOM 769 O O . SER A 1 104 ? 83.823 -28.932 -40.942 1.00 46.84 104 SER A O 1
ATOM 771 N N . PRO A 1 105 ? 85.688 -29.748 -39.966 1.00 63.72 105 PRO A N 1
ATOM 772 C CA . PRO A 1 105 ? 86.638 -29.248 -40.953 1.00 63.72 105 PRO A CA 1
ATOM 773 C C . PRO A 1 105 ? 86.904 -30.282 -42.048 1.00 63.72 105 PRO A C 1
ATOM 775 O O . PRO A 1 105 ? 87.496 -31.312 -41.757 1.00 63.72 105 PRO A O 1
ATOM 778 N N . GLU A 1 106 ? 86.570 -29.999 -43.310 1.00 47.81 106 GLU A N 1
ATOM 779 C CA . GLU A 1 106 ? 87.082 -30.801 -44.429 1.00 47.81 106 GLU A CA 1
ATOM 780 C C . GLU A 1 106 ? 87.368 -29.975 -45.701 1.00 47.81 106 GLU A C 1
ATOM 782 O O . GLU A 1 106 ? 86.471 -29.534 -46.405 1.00 47.81 106 GLU A O 1
ATOM 787 N N . GLN A 1 107 ? 88.672 -29.790 -45.937 1.00 50.56 107 GLN A N 1
ATOM 788 C CA . GLN A 1 107 ? 89.409 -30.083 -47.179 1.00 50.56 107 GLN A CA 1
ATOM 789 C C . GLN A 1 107 ? 89.158 -29.255 -48.475 1.00 50.56 107 GLN A C 1
ATOM 791 O O . GLN A 1 107 ? 88.122 -29.330 -49.122 1.00 50.56 107 GLN A O 1
ATOM 796 N N . GLN A 1 108 ? 90.228 -28.528 -48.861 1.00 48.41 108 GLN A N 1
ATOM 797 C CA . GLN A 1 108 ? 90.713 -28.106 -50.207 1.00 48.41 108 GLN A CA 1
ATOM 798 C C . GLN A 1 108 ? 90.446 -29.129 -51.353 1.00 48.41 108 GLN A C 1
ATOM 800 O O . GLN A 1 108 ? 90.127 -30.263 -51.005 1.00 48.41 108 GLN A O 1
ATOM 805 N N . PRO A 1 109 ? 90.709 -28.885 -52.677 1.00 61.81 109 PRO A N 1
ATOM 806 C CA . PRO A 1 109 ? 91.444 -27.789 -53.366 1.00 61.81 109 PRO A CA 1
ATOM 807 C C . PRO A 1 109 ? 90.836 -27.304 -54.726 1.00 61.81 109 PRO A C 1
ATOM 809 O O . PRO A 1 109 ? 89.849 -27.840 -55.216 1.00 61.81 109 PRO A O 1
ATOM 812 N N . GLY A 1 110 ? 91.517 -26.360 -55.400 1.00 53.00 110 GLY A N 1
ATOM 813 C CA . GLY A 1 110 ? 91.466 -26.158 -56.866 1.00 53.00 110 GLY A CA 1
ATOM 814 C C . GLY A 1 110 ? 90.922 -24.790 -57.299 1.00 53.00 110 GLY A C 1
ATOM 815 O O . GLY A 1 110 ? 89.958 -24.308 -56.720 1.00 53.00 110 GLY A O 1
ATOM 816 N N . ALA A 1 111 ? 91.469 -24.090 -58.288 1.00 49.22 111 ALA A N 1
ATOM 817 C CA . ALA A 1 111 ? 92.631 -24.264 -59.159 1.00 49.22 111 ALA A CA 1
ATOM 818 C C . ALA A 1 111 ? 93.055 -22.858 -59.629 1.00 49.22 111 ALA A C 1
ATOM 820 O O . ALA A 1 111 ? 92.185 -21.955 -59.593 1.00 49.22 111 ALA A O 1
#

pLDDT: mean 71.49, std 17.32, range [39.0, 93.75]

Foldseek 3Di:
DDFDWDADPPPRDIDGDDLVQAQHWDADPVPRHIDGHHHPPCPPPPPPPDDPPPPPPPVVVVVVVVVCCCVCVVVVVCVVVDPPPPDPDPPDDPDPDDDDDDDDDDDDDDD

Solvent-accessibl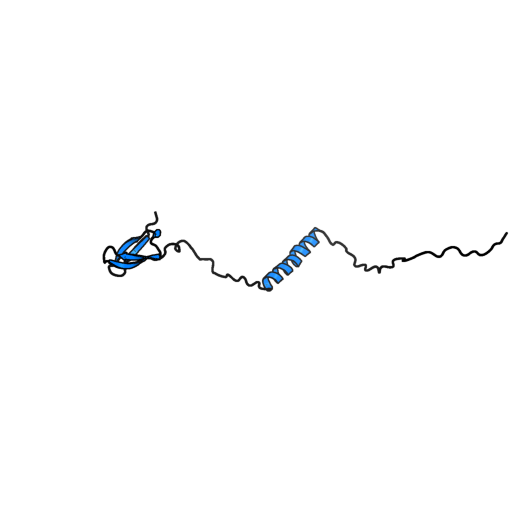e surface area (backbone atoms only — not comparable to full-atom values): 7668 Å² total; per-residue (Å²): 129,82,76,45,78,46,67,41,96,87,74,66,46,78,41,79,46,55,74,91,51,36,65,36,78,46,61,38,95,88,75,65,48,81,44,71,38,69,65,66,87,61,81,77,59,80,77,88,70,78,93,75,86,65,89,58,90,45,66,63,57,58,51,48,50,53,52,46,42,52,60,50,49,46,45,48,47,37,70,71,73,42,87,75,86,71,74,89,69,85,74,73,86,76,73,90,79,78,81,87,81,82,94,79,92,80,83,87,88,88,132

Nearest PDB structures (foldseek):
  5eio-assembly1_C-2  TM=8.362E-01  e=3.046E-01  Thermus thermophilus
  3wwn-assembly1_B-2  TM=7.899E-01  e=6.195E-01  Thermus thermophilus HB27
  6hls-assembly1_I  TM=4.212E-01  e=5.808E-01  Saccharomyces cerevisiae S288C

Secondary structure (DSSP, 8-state):
---EEEE-TTT--EEEE-GGGTT-EEE-TTT--EEEPPP-TTTT----S---------HHHHHHHHHHIIIIIIHHHHHHH------------------------------

Sequence (111 aa):
MPEHKIHCPSCDQHLAVPEELAGQKIDCPACNHPLTIPDFAHTFDEPEEEPTGESRQSPALIAGIVAGVLLFGGLGVYLLMGPGDSANE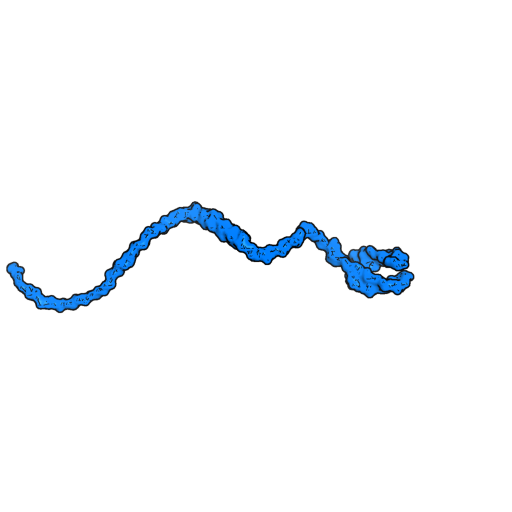PEVATRPVTQTIPPSPEQQPGA